Protein AF-A0A8T4KLA2-F1 (afdb_monomer)

Radius of gyration: 24.47 Å; Cα contacts (8 Å, |Δi|>4): 12; chains: 1; bounding box: 39×31×76 Å

Mean predicted aligned error: 9.75 Å

Structure (mmCIF, N/CA/C/O backbone):
data_AF-A0A8T4KLA2-F1
#
_entry.id   AF-A0A8T4KLA2-F1
#
loop_
_atom_site.group_PDB
_atom_site.id
_atom_site.type_symbol
_atom_site.label_atom_id
_atom_site.label_alt_id
_atom_site.label_comp_id
_atom_site.label_asym_id
_atom_site.label_entity_id
_atom_site.label_seq_id
_atom_site.pdbx_PDB_ins_code
_atom_site.Cartn_x
_atom_site.Cartn_y
_atom_site.Cartn_z
_atom_site.occupancy
_atom_site.B_iso_or_equiv
_atom_site.auth_seq_id
_atom_site.auth_comp_id
_atom_site.auth_asym_id
_atom_site.auth_atom_id
_atom_site.pdbx_PDB_model_num
ATOM 1 N N . MET A 1 1 ? -22.591 -25.935 43.880 1.00 55.84 1 MET A N 1
ATOM 2 C CA . MET A 1 1 ? -21.430 -26.107 42.974 1.00 55.84 1 MET A CA 1
ATOM 3 C C . MET A 1 1 ? -20.579 -24.845 43.013 1.00 55.84 1 MET A C 1
ATOM 5 O O . MET A 1 1 ? -21.098 -23.804 42.618 1.00 55.84 1 MET A O 1
ATOM 9 N N . PRO A 1 2 ? -19.323 -24.887 43.487 1.00 58.75 2 PRO A N 1
ATOM 10 C CA . PRO A 1 2 ? -18.421 -23.752 43.322 1.00 58.75 2 PRO A CA 1
ATOM 11 C C . PRO A 1 2 ? -18.091 -23.599 41.828 1.00 58.75 2 PRO A C 1
ATOM 13 O O . PRO A 1 2 ? -17.705 -24.567 41.171 1.00 58.75 2 PRO A O 1
ATOM 16 N N . ARG A 1 3 ? -18.308 -22.405 41.260 1.00 60.06 3 ARG A N 1
ATOM 17 C CA . ARG A 1 3 ? -17.935 -22.109 39.868 1.00 60.06 3 ARG A CA 1
ATOM 18 C C . ARG A 1 3 ? -16.405 -22.088 39.801 1.00 60.06 3 ARG A C 1
ATOM 20 O O . ARG A 1 3 ? -15.795 -21.290 40.505 1.00 60.06 3 ARG A O 1
ATOM 27 N N . LYS A 1 4 ? -15.792 -22.963 38.992 1.00 61.78 4 LYS A N 1
ATOM 28 C CA . LYS A 1 4 ? -14.357 -22.870 38.668 1.00 61.78 4 LYS A CA 1
ATOM 29 C C . LYS A 1 4 ? -14.046 -21.436 38.205 1.00 61.78 4 LYS A C 1
ATOM 31 O O . LYS A 1 4 ? -14.895 -20.870 37.504 1.00 61.78 4 LYS A O 1
ATOM 36 N N . PRO A 1 5 ? -12.882 -20.854 38.562 1.00 56.03 5 PRO A N 1
ATOM 37 C CA . PRO A 1 5 ? -12.444 -19.613 37.942 1.00 56.03 5 PRO A CA 1
ATOM 38 C C . PRO A 1 5 ? -12.439 -19.883 36.445 1.00 56.03 5 PRO A C 1
ATOM 40 O O . PRO A 1 5 ? -11.807 -20.834 35.985 1.00 56.03 5 PRO A O 1
ATOM 43 N N . ARG A 1 6 ? -13.270 -19.144 35.714 1.00 58.91 6 ARG A N 1
ATOM 44 C CA . ARG A 1 6 ? -13.298 -19.230 34.263 1.00 58.91 6 ARG A CA 1
ATOM 45 C C . ARG A 1 6 ? -11.898 -18.807 33.845 1.00 58.91 6 ARG A C 1
ATOM 47 O O . ARG A 1 6 ? -11.486 -17.700 34.167 1.00 58.91 6 ARG A O 1
ATOM 54 N N . GLU A 1 7 ? -11.139 -19.717 33.243 1.00 58.78 7 GLU A N 1
ATOM 55 C CA . GLU A 1 7 ? -10.003 -19.326 32.418 1.00 58.78 7 GLU A CA 1
ATOM 56 C C . GLU A 1 7 ? -10.604 -18.395 31.373 1.00 58.78 7 GLU A C 1
ATOM 58 O O . GLU A 1 7 ? -11.273 -18.846 30.443 1.00 58.78 7 GLU A O 1
ATOM 63 N N . ASP A 1 8 ? -10.534 -17.092 31.638 1.00 57.09 8 ASP A N 1
ATOM 64 C CA . ASP A 1 8 ? -11.170 -16.097 30.799 1.00 57.09 8 ASP A CA 1
ATOM 65 C C . ASP A 1 8 ? -10.495 -16.185 29.437 1.00 57.09 8 ASP A C 1
ATOM 67 O O . ASP A 1 8 ? -9.342 -15.793 29.249 1.00 57.09 8 ASP A O 1
ATOM 71 N N . THR A 1 9 ? -11.241 -16.810 28.524 1.00 58.56 9 THR A N 1
ATOM 72 C CA . THR A 1 9 ? -11.111 -16.814 27.071 1.00 58.56 9 THR A CA 1
ATOM 73 C C . THR A 1 9 ? -10.192 -15.688 26.635 1.00 58.56 9 THR A C 1
ATOM 75 O O . THR A 1 9 ? -10.517 -14.522 26.861 1.00 58.56 9 THR A O 1
ATOM 78 N N . HIS A 1 10 ? -9.035 -16.043 26.072 1.00 59.00 10 HIS A N 1
ATOM 79 C CA . HIS A 1 10 ? -7.997 -15.103 25.664 1.00 59.00 10 HIS A CA 1
ATOM 80 C C . HIS A 1 10 ? -8.639 -13.850 25.059 1.00 59.00 10 HIS A C 1
ATOM 82 O O . HIS A 1 10 ? -9.299 -13.926 24.022 1.00 59.00 10 HIS A O 1
ATOM 88 N N . SER A 1 11 ? -8.543 -12.721 25.771 1.00 60.25 11 SER A N 1
ATOM 89 C CA . SER A 1 11 ? -9.184 -11.478 25.353 1.00 60.25 11 SER A CA 1
ATOM 90 C C . SER A 1 11 ? -8.567 -11.085 24.015 1.00 60.25 11 SER A C 1
ATOM 92 O O . SER A 1 11 ? -7.436 -10.606 23.965 1.00 60.25 11 SER A O 1
ATOM 94 N N . TYR A 1 12 ? -9.275 -11.353 22.918 1.00 59.22 12 TYR A N 1
ATOM 95 C CA . TYR A 1 12 ? -8.868 -10.940 21.583 1.00 59.22 12 TYR A CA 1
ATOM 96 C C . TYR A 1 12 ? -8.917 -9.410 21.545 1.00 59.22 12 TYR A C 1
ATOM 98 O O . TYR A 1 12 ? -9.953 -8.807 21.262 1.00 59.22 12 TYR A O 1
ATOM 106 N N . ARG A 1 13 ? -7.786 -8.768 21.862 1.00 62.22 13 ARG A N 1
ATOM 107 C CA . ARG A 1 13 ? -7.625 -7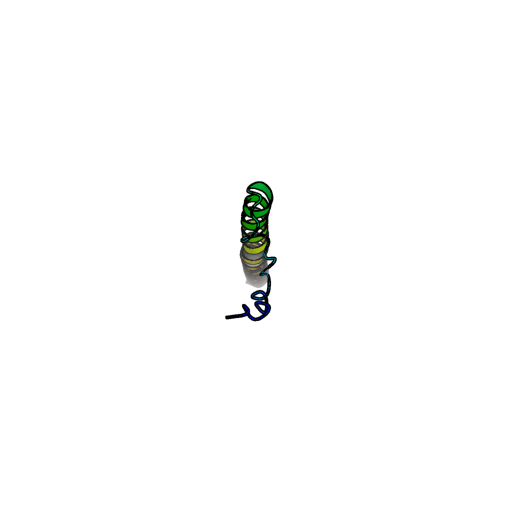.304 21.919 1.00 62.22 13 ARG A CA 1
ATOM 108 C C . ARG A 1 13 ? -7.404 -6.686 20.534 1.00 62.22 13 ARG A C 1
ATOM 110 O O . ARG A 1 13 ? -6.613 -5.758 20.375 1.00 62.22 13 ARG A O 1
ATOM 117 N N . GLY A 1 14 ? -8.073 -7.215 19.515 1.00 74.00 14 GLY A N 1
ATOM 118 C CA . GLY A 1 14 ? -8.035 -6.644 18.173 1.00 74.00 14 GLY A CA 1
ATOM 119 C C . GLY A 1 14 ? -8.806 -5.327 18.136 1.00 74.00 14 GLY A C 1
ATOM 120 O O . GLY A 1 14 ? -9.870 -5.211 18.742 1.00 74.00 14 GLY A O 1
ATOM 121 N N . TRP A 1 15 ? -8.312 -4.336 17.392 1.00 82.88 15 TRP A N 1
ATOM 122 C CA . TRP A 1 15 ? -8.990 -3.037 17.274 1.00 82.88 15 TRP A CA 1
ATOM 123 C C . TRP A 1 15 ? -10.398 -3.154 16.659 1.00 82.88 15 TRP A C 1
ATOM 125 O O . TRP A 1 15 ? -11.273 -2.343 16.953 1.00 82.88 15 TRP A O 1
ATOM 135 N N . LEU A 1 16 ? -10.636 -4.205 15.868 1.00 82.19 16 LEU A N 1
ATOM 136 C CA . LEU A 1 16 ? -11.939 -4.565 15.300 1.00 82.19 16 LEU A CA 1
ATOM 137 C C . LEU A 1 16 ? -12.949 -5.102 16.328 1.00 82.19 16 LEU A C 1
ATOM 139 O O . LEU A 1 16 ? -14.149 -4.955 16.108 1.00 82.19 16 LEU A O 1
ATOM 143 N N . ASN A 1 17 ? -12.476 -5.684 17.434 1.00 82.75 17 ASN A N 1
ATOM 144 C CA . ASN A 1 17 ? -13.302 -6.260 18.501 1.00 82.75 17 ASN A CA 1
ATOM 145 C C . ASN A 1 17 ? -13.407 -5.324 19.724 1.00 82.75 17 ASN A C 1
ATOM 147 O O . ASN A 1 17 ? -13.734 -5.757 20.823 1.00 82.75 17 ASN A O 1
ATOM 151 N N . SER A 1 18 ? -13.062 -4.041 19.557 1.00 81.94 18 SER A N 1
ATOM 152 C CA . SER A 1 18 ? -13.168 -3.039 20.619 1.00 81.94 18 SER A CA 1
ATOM 153 C C . SER A 1 18 ? -14.593 -2.487 20.718 1.00 81.94 18 SER A C 1
ATOM 155 O O . SER A 1 18 ? -15.194 -2.158 19.699 1.00 81.94 18 SER A O 1
ATOM 157 N N . ASP A 1 19 ? -15.090 -2.278 21.941 1.00 82.00 19 ASP A N 1
ATOM 158 C CA . ASP A 1 19 ? -16.409 -1.668 22.193 1.00 82.00 19 ASP A CA 1
ATOM 159 C C . ASP A 1 19 ? -16.518 -0.209 21.710 1.00 82.00 19 ASP A C 1
ATOM 161 O O . ASP A 1 19 ? -17.609 0.318 21.497 1.00 82.00 19 ASP A O 1
ATOM 165 N N . SER A 1 20 ? -15.385 0.471 21.500 1.00 87.56 20 SER A N 1
ATOM 166 C CA . SER A 1 20 ? -15.369 1.847 21.004 1.00 87.56 20 SER A CA 1
ATOM 167 C C . SER A 1 20 ? -15.553 1.893 19.487 1.00 87.56 20 SER A C 1
ATOM 169 O O . SER A 1 20 ? -14.689 1.443 18.728 1.00 87.56 20 SER A O 1
ATOM 171 N N . PHE A 1 21 ? -16.640 2.531 19.042 1.00 89.62 21 PHE A N 1
ATOM 172 C CA . PHE A 1 2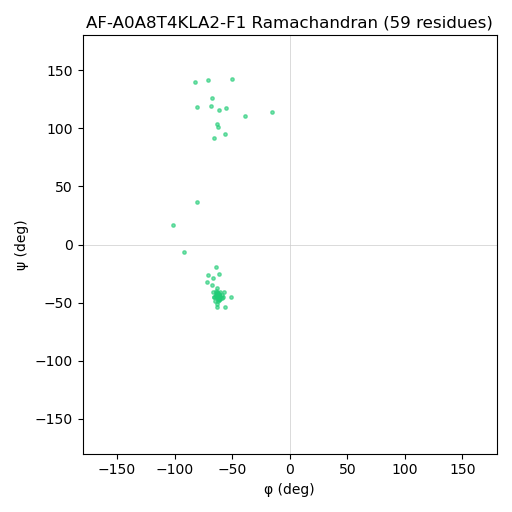1 ? -16.936 2.761 17.624 1.00 89.62 21 PHE A CA 1
ATOM 173 C C . PHE A 1 21 ? -15.755 3.385 16.866 1.00 89.62 21 PHE A C 1
ATOM 175 O O . PHE A 1 21 ? -15.382 2.912 15.794 1.00 89.62 21 PHE A O 1
ATOM 182 N N . VAL A 1 22 ? -15.121 4.404 17.453 1.00 91.19 22 VAL A N 1
ATOM 183 C CA . VAL A 1 22 ? -14.011 5.134 16.824 1.00 91.19 22 VAL A CA 1
ATOM 184 C C . VAL A 1 22 ? -12.815 4.218 16.573 1.00 91.19 22 VAL A C 1
ATOM 186 O O . VAL A 1 22 ? -12.229 4.257 15.494 1.00 91.19 22 VAL A O 1
ATOM 189 N N . LYS A 1 23 ? -12.478 3.342 17.528 1.00 88.75 23 LYS A N 1
ATOM 190 C CA . LYS A 1 23 ? -11.368 2.390 17.366 1.00 88.75 23 LYS A CA 1
ATOM 191 C C . LYS A 1 23 ? -11.622 1.415 16.219 1.00 88.75 23 LYS A C 1
ATOM 193 O O . LYS A 1 23 ? -10.715 1.166 15.429 1.00 88.75 23 LYS A O 1
ATOM 198 N N . ARG A 1 24 ? -12.856 0.922 16.085 1.00 91.94 24 ARG A N 1
ATOM 199 C CA . ARG A 1 24 ? -13.252 0.044 14.975 1.00 91.94 24 ARG A CA 1
ATOM 200 C C . ARG A 1 24 ? -13.205 0.769 13.631 1.00 91.94 24 ARG A C 1
ATOM 202 O O . ARG A 1 24 ? -12.658 0.225 12.677 1.00 91.94 24 ARG A O 1
ATOM 209 N N . ALA A 1 25 ? -13.726 1.993 13.563 1.00 93.25 25 ALA A N 1
ATOM 210 C CA . ALA A 1 25 ? -13.713 2.795 12.342 1.00 93.25 25 ALA A CA 1
ATOM 211 C C . ALA A 1 25 ? -12.279 3.091 11.871 1.00 93.25 25 ALA A C 1
ATOM 213 O O . ALA A 1 25 ? -11.952 2.852 10.710 1.00 93.25 25 ALA A O 1
ATOM 214 N N . LEU A 1 26 ? -11.399 3.522 12.781 1.00 94.56 26 LEU A N 1
ATOM 215 C CA . LEU A 1 26 ? -9.987 3.768 12.472 1.00 94.56 26 LEU A CA 1
ATOM 216 C C . LEU A 1 26 ? -9.252 2.496 12.049 1.00 94.56 26 LEU A C 1
ATOM 218 O O . LEU A 1 26 ? -8.432 2.551 11.138 1.00 94.56 26 LEU A O 1
ATOM 222 N N . ALA A 1 27 ? -9.562 1.351 12.661 1.00 93.62 27 ALA A N 1
ATOM 223 C CA . ALA A 1 27 ? -8.987 0.075 12.252 1.00 93.62 27 ALA A CA 1
ATOM 224 C C . ALA A 1 27 ? -9.374 -0.274 10.810 1.00 93.62 27 ALA A C 1
ATOM 226 O O . ALA A 1 27 ? -8.506 -0.580 9.999 1.00 93.62 27 ALA A O 1
ATOM 227 N N . VAL A 1 28 ? -10.661 -0.166 10.466 1.00 94.69 28 VAL A N 1
ATOM 228 C CA . 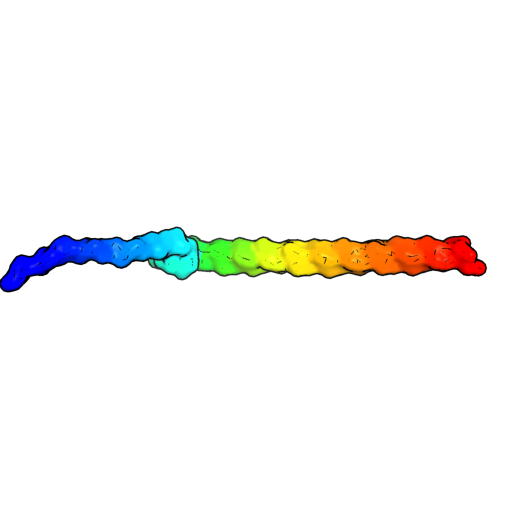VAL A 1 28 ? -11.144 -0.445 9.106 1.00 94.69 28 VAL A CA 1
ATOM 229 C C . VAL A 1 28 ? -10.507 0.505 8.093 1.00 94.69 28 VAL A C 1
ATOM 231 O O . VAL A 1 28 ? -10.009 0.043 7.067 1.00 94.69 28 VAL A O 1
ATOM 234 N N . VAL A 1 29 ? -10.472 1.809 8.375 1.00 95.94 29 VAL A N 1
ATOM 235 C CA . VAL A 1 29 ? -9.839 2.795 7.484 1.00 95.94 29 VAL A CA 1
ATOM 236 C C . VAL A 1 29 ? -8.345 2.512 7.333 1.00 95.94 29 VAL A C 1
ATOM 238 O O . VAL A 1 29 ? -7.846 2.471 6.213 1.00 95.94 29 VAL A O 1
ATOM 241 N N . GLY A 1 30 ? -7.642 2.254 8.436 1.00 95.12 30 GLY A N 1
ATOM 242 C CA . GLY A 1 30 ? -6.212 1.958 8.435 1.00 95.12 30 GLY A CA 1
ATOM 243 C C . GLY A 1 30 ? -5.869 0.699 7.640 1.00 95.12 30 GLY A C 1
ATOM 244 O O . GLY A 1 30 ? -4.944 0.727 6.832 1.00 95.12 30 GLY A O 1
ATOM 245 N N . TYR A 1 31 ? -6.637 -0.383 7.797 1.00 94.88 31 TYR A N 1
ATOM 246 C CA . TYR A 1 31 ? -6.425 -1.611 7.026 1.00 94.88 31 TYR A CA 1
ATOM 247 C C . TYR A 1 31 ? -6.719 -1.423 5.538 1.00 94.88 31 TYR A C 1
ATOM 249 O O . TYR A 1 31 ? -5.946 -1.897 4.707 1.00 94.88 31 TYR A O 1
ATOM 257 N N . ASN A 1 32 ? -7.782 -0.693 5.190 1.00 96.25 32 ASN A N 1
ATOM 258 C CA . ASN A 1 32 ? -8.076 -0.378 3.792 1.00 96.25 32 ASN A CA 1
ATOM 259 C C . ASN A 1 32 ? -6.984 0.496 3.171 1.00 96.25 32 ASN A C 1
ATOM 261 O O . ASN A 1 32 ? -6.553 0.226 2.052 1.00 96.25 32 ASN A O 1
ATOM 265 N N . LEU A 1 33 ? -6.505 1.508 3.896 1.00 97.19 33 LEU A N 1
ATOM 266 C CA . LEU A 1 33 ? -5.432 2.381 3.434 1.00 97.19 33 LEU A CA 1
ATOM 267 C C . LEU A 1 33 ? -4.129 1.600 3.235 1.00 97.19 33 LEU A C 1
ATOM 269 O O . LEU A 1 33 ? -3.540 1.668 2.160 1.00 97.19 33 LEU A O 1
ATOM 273 N N . ALA A 1 34 ? -3.705 0.826 4.237 1.00 96.88 34 ALA A N 1
ATOM 274 C CA . ALA A 1 34 ? -2.483 0.030 4.168 1.00 96.88 34 ALA A CA 1
ATOM 275 C C . ALA A 1 34 ? -2.547 -1.015 3.043 1.00 96.88 34 ALA A C 1
ATOM 277 O O . ALA A 1 34 ? -1.615 -1.117 2.248 1.00 96.88 34 ALA A O 1
ATOM 278 N N . GLY A 1 35 ? -3.663 -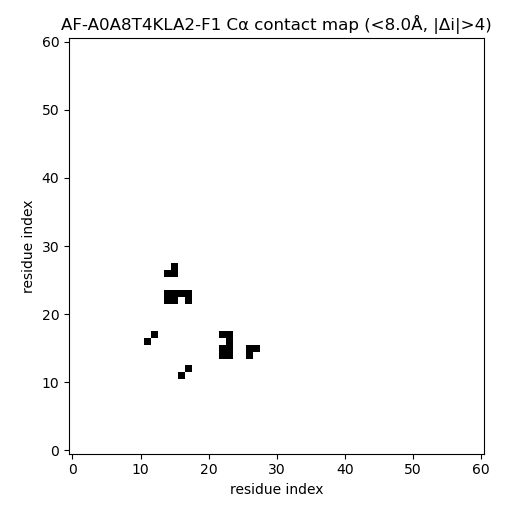1.743 2.928 1.00 97.44 35 GLY A N 1
ATOM 279 C CA . GLY A 1 35 ? -3.873 -2.708 1.847 1.00 97.44 35 GLY A CA 1
ATOM 280 C C . GLY A 1 35 ? -3.849 -2.047 0.468 1.00 97.44 35 GLY A C 1
ATOM 281 O O . GLY A 1 35 ? -3.177 -2.533 -0.440 1.00 97.44 35 GLY A O 1
ATOM 282 N N . SER A 1 36 ? -4.506 -0.892 0.329 1.00 97.69 36 SER A N 1
ATOM 283 C CA . SER A 1 36 ? -4.512 -0.126 -0.923 1.00 97.69 36 SER A CA 1
ATOM 284 C C . SER A 1 36 ? -3.113 0.357 -1.300 1.00 97.69 36 SER A C 1
ATOM 286 O O . SER A 1 36 ? -2.732 0.244 -2.461 1.00 97.69 36 SER A O 1
ATOM 288 N N . LEU A 1 37 ? -2.323 0.848 -0.338 1.00 97.75 37 LEU A N 1
ATOM 289 C CA . LEU A 1 37 ? -0.943 1.277 -0.587 1.00 97.75 37 LEU A CA 1
ATOM 290 C C . LEU A 1 37 ? -0.081 0.138 -1.136 1.00 97.75 37 LEU A C 1
ATOM 292 O O . LEU A 1 37 ? 0.674 0.350 -2.081 1.00 97.75 37 LEU A O 1
ATOM 296 N N . VAL A 1 38 ? -0.207 -1.062 -0.568 1.00 98.19 38 VAL A N 1
ATOM 297 C CA . VAL A 1 38 ? 0.544 -2.233 -1.039 1.00 98.19 38 VAL A CA 1
ATOM 298 C C . VAL A 1 38 ? 0.125 -2.600 -2.463 1.00 98.19 38 VAL A C 1
ATOM 300 O O . VAL A 1 38 ? 0.983 -2.749 -3.331 1.00 98.19 38 VAL A O 1
ATOM 303 N N . ILE A 1 39 ? -1.180 -2.694 -2.732 1.00 98.06 39 ILE A N 1
ATOM 304 C CA . ILE A 1 39 ? -1.696 -3.084 -4.052 1.00 98.06 39 ILE A CA 1
ATOM 305 C C . ILE A 1 39 ? -1.305 -2.054 -5.118 1.00 98.06 39 ILE A C 1
ATOM 307 O O . ILE A 1 39 ? -0.690 -2.407 -6.125 1.00 98.06 39 ILE A O 1
ATOM 311 N N . TYR A 1 40 ? -1.618 -0.775 -4.898 1.00 98.00 40 TYR A N 1
ATOM 312 C CA . TYR A 1 40 ? -1.309 0.272 -5.870 1.00 98.00 40 TYR A CA 1
ATOM 313 C C . TYR A 1 40 ? 0.194 0.499 -6.018 1.00 98.00 40 TYR A C 1
ATOM 315 O O . TYR A 1 40 ? 0.652 0.735 -7.133 1.00 98.00 40 TYR A O 1
ATOM 323 N N . GLY A 1 41 ? 0.973 0.370 -4.940 1.00 97.94 41 GLY A N 1
ATOM 324 C CA . GLY A 1 41 ? 2.431 0.454 -5.002 1.00 97.94 41 GLY A CA 1
ATOM 325 C C . GLY A 1 41 ? 3.028 -0.587 -5.951 1.00 97.94 41 GLY A C 1
ATOM 326 O O . GLY A 1 41 ? 3.851 -0.243 -6.800 1.00 97.94 41 GLY A O 1
ATOM 327 N N . VAL A 1 42 ? 2.558 -1.836 -5.878 1.00 98.19 42 VAL A N 1
ATOM 328 C CA . VAL A 1 42 ? 2.994 -2.910 -6.787 1.00 98.19 42 VAL A CA 1
ATOM 329 C C . VAL A 1 42 ? 2.561 -2.638 -8.229 1.00 98.19 42 VAL A C 1
ATOM 331 O O . VAL A 1 42 ? 3.374 -2.775 -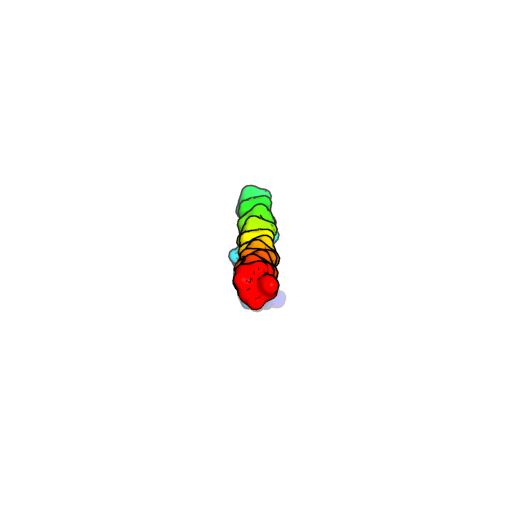9.143 1.00 98.19 42 VAL A O 1
ATOM 334 N N . ILE A 1 43 ? 1.311 -2.217 -8.447 1.00 98.38 43 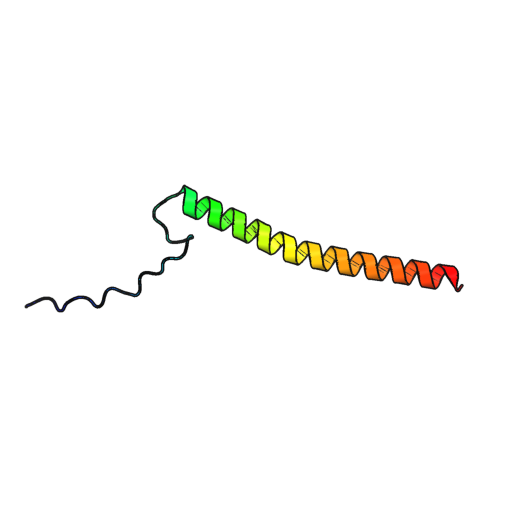ILE A N 1
ATOM 335 C CA . ILE A 1 43 ? 0.795 -1.912 -9.792 1.00 98.38 43 ILE A CA 1
ATOM 336 C C . ILE A 1 43 ? 1.598 -0.779 -10.442 1.00 98.38 43 ILE A C 1
ATOM 338 O O . ILE A 1 43 ? 2.013 -0.904 -11.594 1.00 98.38 43 ILE A O 1
ATOM 342 N N 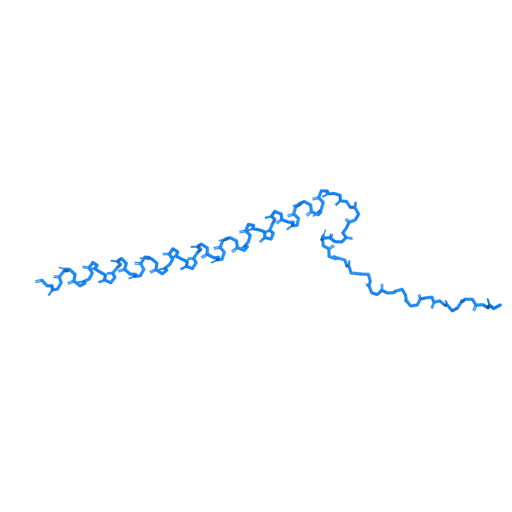. ILE A 1 44 ? 1.849 0.307 -9.707 1.00 98.12 44 ILE A N 1
ATOM 343 C CA . ILE A 1 44 ? 2.622 1.452 -10.200 1.00 98.12 44 ILE A CA 1
ATOM 344 C C . ILE A 1 44 ? 4.052 1.021 -10.530 1.00 98.12 44 ILE A C 1
ATOM 346 O O . ILE A 1 44 ? 4.544 1.341 -11.610 1.00 98.12 44 ILE A O 1
ATOM 350 N N . ALA A 1 45 ? 4.708 0.261 -9.649 1.00 98.19 45 ALA A N 1
ATOM 351 C CA . ALA A 1 45 ? 6.059 -0.233 -9.901 1.00 98.19 45 ALA A CA 1
ATOM 352 C C . ALA A 1 45 ? 6.124 -1.090 -11.178 1.00 98.19 45 ALA A C 1
ATOM 354 O O . ALA A 1 45 ? 6.991 -0.870 -12.024 1.00 98.19 45 ALA A O 1
ATOM 355 N N . ALA A 1 46 ? 5.176 -2.014 -11.358 1.00 98.06 46 ALA A N 1
ATOM 356 C CA . ALA A 1 46 ? 5.093 -2.839 -12.560 1.00 98.06 46 ALA A CA 1
ATOM 357 C C . ALA A 1 46 ? 4.860 -1.993 -13.825 1.00 98.06 46 ALA A C 1
ATOM 359 O O . ALA A 1 46 ? 5.533 -2.196 -14.836 1.00 98.06 46 ALA A O 1
ATOM 360 N N . ALA A 1 47 ? 3.957 -1.010 -13.763 1.00 98.06 47 ALA A N 1
ATOM 361 C CA . ALA A 1 47 ? 3.678 -0.115 -14.882 1.00 98.06 47 ALA A CA 1
ATOM 362 C C . ALA A 1 47 ? 4.915 0.703 -15.289 1.00 98.06 47 ALA A C 1
ATOM 364 O O . ALA A 1 47 ? 5.208 0.817 -16.478 1.00 98.06 47 ALA A O 1
ATOM 365 N N . LEU A 1 48 ? 5.671 1.223 -14.316 1.00 98.19 48 LEU A N 1
ATOM 366 C CA . LEU A 1 48 ? 6.907 1.967 -14.570 1.00 98.19 48 LEU A CA 1
ATOM 367 C C . LEU A 1 48 ?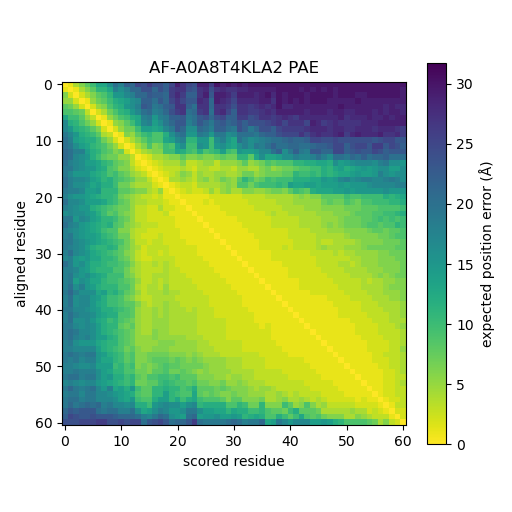 7.985 1.096 -15.224 1.00 98.19 48 LEU A C 1
ATOM 369 O O . LEU A 1 48 ? 8.660 1.560 -16.140 1.00 98.19 48 LEU A O 1
ATOM 373 N N . LEU A 1 49 ? 8.124 -0.165 -14.803 1.00 97.81 49 LEU A N 1
ATOM 374 C CA . LEU A 1 49 ? 9.064 -1.104 -15.424 1.00 97.81 49 LEU A CA 1
ATOM 375 C C . LEU A 1 49 ? 8.700 -1.395 -16.883 1.00 97.81 49 LEU A C 1
ATOM 377 O O . LEU A 1 49 ? 9.580 -1.392 -17.742 1.00 97.81 49 LEU A O 1
ATOM 381 N N . LEU A 1 50 ? 7.413 -1.601 -17.177 1.00 97.38 50 LEU A N 1
ATOM 382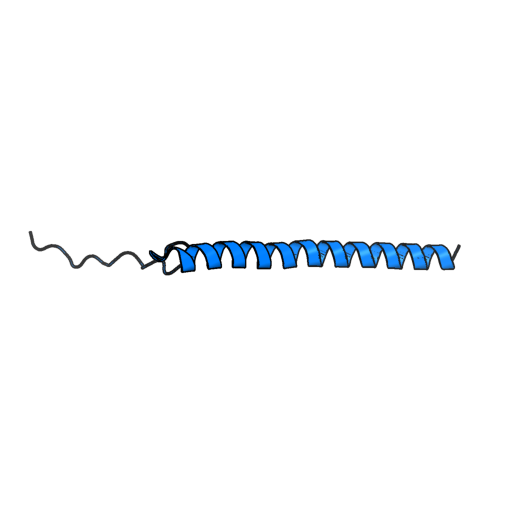 C CA . LEU A 1 50 ? 6.941 -1.806 -18.548 1.00 97.38 50 LEU A CA 1
ATOM 383 C C . LEU A 1 50 ? 7.173 -0.567 -19.421 1.00 97.38 50 LEU A C 1
ATOM 385 O O . LEU A 1 50 ? 7.622 -0.699 -20.557 1.00 97.38 50 LEU A O 1
ATOM 389 N N . LEU A 1 51 ? 6.918 0.629 -18.884 1.00 97.25 51 LEU A N 1
ATOM 390 C CA . LEU A 1 51 ? 7.180 1.895 -19.573 1.00 97.25 51 LEU A CA 1
ATOM 391 C C . LEU A 1 51 ? 8.670 2.082 -19.870 1.00 97.25 51 LEU A C 1
ATOM 393 O O . LEU A 1 51 ? 9.034 2.409 -20.997 1.00 97.25 51 LEU A O 1
ATOM 397 N N . ALA A 1 52 ? 9.529 1.833 -18.881 1.00 96.44 52 ALA A N 1
ATOM 398 C CA . ALA A 1 52 ? 10.975 1.907 -19.049 1.00 96.44 52 ALA A CA 1
ATOM 399 C C . ALA A 1 52 ? 11.465 0.904 -20.102 1.00 96.44 52 ALA A C 1
ATOM 401 O O . ALA A 1 52 ? 12.253 1.264 -20.973 1.00 96.44 52 ALA A O 1
ATOM 402 N N . PHE A 1 53 ? 10.958 -0.329 -20.068 1.00 96.25 53 PHE A N 1
ATOM 403 C CA . PHE A 1 53 ? 11.278 -1.345 -21.065 1.00 96.25 53 PHE A CA 1
ATOM 404 C C . PHE A 1 53 ? 10.843 -0.926 -22.475 1.00 96.25 53 PHE A C 1
ATOM 406 O O . PHE A 1 53 ? 11.643 -0.995 -23.404 1.00 96.25 53 PHE A O 1
ATOM 413 N N . ALA A 1 54 ? 9.610 -0.442 -22.638 1.00 95.25 54 ALA A N 1
ATOM 414 C CA . ALA A 1 54 ? 9.107 0.028 -23.926 1.00 95.25 54 ALA A CA 1
ATOM 415 C C . ALA A 1 54 ? 9.931 1.205 -24.474 1.00 95.25 54 ALA A C 1
ATOM 417 O O . ALA A 1 54 ? 10.245 1.237 -25.662 1.00 95.25 54 ALA A O 1
ATOM 418 N N . PHE A 1 55 ? 10.321 2.141 -23.606 1.00 95.62 55 PHE A N 1
ATOM 419 C CA . PHE A 1 55 ? 11.172 3.269 -23.973 1.00 95.62 55 PHE A CA 1
ATOM 420 C C . PHE A 1 55 ? 12.565 2.818 -24.428 1.00 95.62 55 PHE A C 1
ATOM 422 O O . PHE A 1 55 ? 13.044 3.259 -25.468 1.00 95.62 55 PHE A O 1
ATOM 429 N N . VAL A 1 56 ? 13.185 1.893 -23.689 1.00 94.69 56 VAL A N 1
ATOM 430 C CA . VAL A 1 56 ? 14.459 1.267 -24.066 1.00 94.69 56 VAL A CA 1
ATOM 431 C C . VAL A 1 56 ? 14.331 0.621 -25.443 1.00 94.69 56 VAL A C 1
ATOM 433 O O . VAL A 1 56 ? 15.091 0.959 -26.341 1.00 94.69 56 VAL A O 1
ATOM 436 N N . VAL A 1 57 ? 13.338 -0.246 -25.649 1.00 94.00 57 VAL A N 1
ATOM 437 C CA . VAL A 1 57 ? 13.114 -0.917 -26.940 1.00 94.00 57 VAL A CA 1
ATOM 438 C C . VAL A 1 57 ? 12.930 0.089 -28.082 1.00 94.00 57 VAL A C 1
ATOM 440 O O . VAL A 1 57 ? 13.502 -0.108 -29.147 1.00 94.00 57 VAL A O 1
ATOM 443 N N . ASN A 1 58 ? 12.194 1.181 -27.863 1.00 91.69 58 ASN A N 1
ATOM 444 C CA . ASN A 1 58 ? 11.995 2.222 -28.873 1.00 91.69 58 ASN A CA 1
ATOM 445 C C . ASN A 1 58 ? 13.278 2.992 -29.236 1.00 91.69 58 ASN A C 1
ATOM 447 O O . ASN A 1 58 ? 13.387 3.450 -30.362 1.00 91.69 58 ASN A O 1
ATOM 451 N N . ILE A 1 59 ? 14.239 3.131 -28.319 1.00 87.75 59 ILE A N 1
ATOM 452 C CA . ILE A 1 59 ? 15.534 3.769 -28.612 1.00 87.75 59 ILE A CA 1
ATOM 453 C C . ILE A 1 59 ? 16.418 2.887 -29.507 1.00 87.75 59 ILE A C 1
ATOM 455 O O . ILE A 1 59 ? 17.228 3.406 -30.272 1.00 87.75 59 ILE A O 1
ATOM 459 N N . PHE A 1 60 ? 16.316 1.563 -29.374 1.00 78.94 60 PHE A N 1
ATOM 460 C CA . PHE A 1 60 ? 17.206 0.611 -30.048 1.00 78.94 60 PHE A CA 1
ATOM 461 C C . PHE A 1 60 ? 16.696 0.113 -31.411 1.00 78.94 60 PHE A C 1
ATOM 463 O O . PHE A 1 60 ? 17.434 -0.605 -32.089 1.00 78.94 60 PHE A O 1
ATOM 470 N N . ILE A 1 61 ? 15.467 0.463 -31.801 1.00 71.69 61 ILE A N 1
ATOM 471 C CA . ILE A 1 61 ? 14.837 0.130 -33.092 1.00 71.69 61 ILE A CA 1
ATOM 472 C C . ILE A 1 61 ? 14.775 1.391 -33.949 1.00 71.69 61 ILE A C 1
ATOM 474 O O . ILE A 1 61 ? 15.134 1.295 -35.143 1.00 71.69 61 ILE A O 1
#

Sequence (61 aa):
MPRKPREDTHSYRGWLNSDSFVKRALAVVGYNLAGSLVIYGVIIAAALLLLAFAFVVNIFI

Solvent-accessible surface area (backbone atoms only — not comparable to full-atom values): 3694 Å² total; per-residue (Å²): 131,87,78,71,81,71,80,72,67,80,78,70,83,45,51,76,68,45,92,48,66,66,50,27,52,50,41,53,51,49,51,52,50,54,52,47,49,54,54,51,49,52,52,51,52,53,51,51,52,52,52,53,50,53,51,54,54,62,73,78,106

pLDDT: mean 85.59, std 15.12, range [55.84, 98.38]

Secondary structure (DSSP, 8-state):
-PPPP---------GGG-S-HHHHHHHHHHHHHHHHHHHHHHHHHHHHHHHHHHHHHHHH-

Foldseek 3Di:
DPDDPPPPDPPPPDLCPDPDPVSNVCNVVVVVVVVCCVVVVVVVVVVVVVVVVVVVVVVVD